Protein AF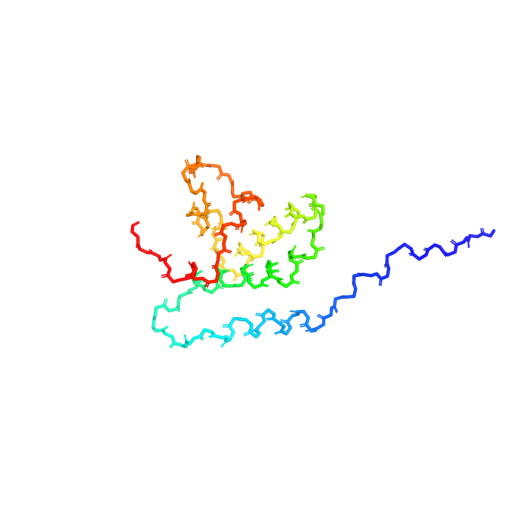-A0A397BED8-F1 (afdb_monomer_lite)

Organism: Aphanomyces astaci (NCBI:txid112090)

Foldseek 3Di:
DDPPDPPDPPPPPDVVLVVQLVVQLVVDDDDPLQDLLLVLLSSLVSCCVSPVVPDPDQVVLQVVLVVSQVCCCPPSVDHPLVSQLVLCVPPDSPDRDGSVSVVSRDPPSSRDPDD

Sequence (115 aa):
VLLPTPKKSHYTFNLRDFSRVIQGIMLIPASDDFNTTGLVKLWVHESLRVIGDRLIDDEGRAWFCEFQRKMVAKHFSANFDKVFVSLKRGRDNGGAITPQDMRNLFFGDYRYTYS

Secondary structure (DSSP, 8-state):
--------------HHHHHHHHHHHHTSPP-TT--HHHHHHHHHHHHHHHTGGG--SHHHHHHHHHHHHHHHHHHH---HHHHTGGGGTTS-TTSPPPHHHHTT--TTTTS----

Structure (mmCIF, N/CA/C/O backbone):
data_AF-A0A397BED8-F1
#
_entry.id   AF-A0A397BED8-F1
#
loop_
_atom_site.group_PDB
_atom_site.id
_atom_site.type_symbol
_atom_site.label_atom_id
_atom_site.label_alt_id
_atom_site.label_comp_id
_atom_site.label_asym_id
_atom_site.label_entity_id
_atom_site.label_seq_id
_atom_site.pdbx_PDB_ins_code
_atom_site.Cartn_x
_atom_site.Cartn_y
_atom_site.Cartn_z
_atom_site.occupancy
_atom_site.B_iso_or_equiv
_atom_site.auth_seq_id
_atom_site.auth_comp_id
_atom_site.auth_asym_id
_atom_site.auth_atom_id
_atom_site.pdbx_PDB_model_num
ATOM 1 N N . VAL A 1 1 ? -10.499 12.730 43.035 1.00 38.75 1 VAL A N 1
ATOM 2 C CA . VAL A 1 1 ? -10.039 11.402 42.569 1.00 38.75 1 VAL A CA 1
ATOM 3 C C . VAL A 1 1 ? -10.136 11.385 41.055 1.00 38.75 1 VAL A C 1
ATOM 5 O O . VAL A 1 1 ? -11.230 11.269 40.523 1.00 38.75 1 VAL A O 1
ATOM 8 N N . LEU A 1 2 ? -9.019 11.622 40.365 1.00 34.97 2 LEU A N 1
ATOM 9 C CA . LEU A 1 2 ? -8.938 11.422 38.920 1.00 34.97 2 LEU A CA 1
ATOM 10 C C . LEU A 1 2 ? -8.752 9.923 38.700 1.00 34.97 2 LEU A C 1
ATOM 12 O O . LEU A 1 2 ? -7.742 9.362 39.117 1.00 34.97 2 LEU A O 1
ATOM 16 N N . LEU A 1 3 ? -9.751 9.268 38.112 1.00 42.78 3 LEU A N 1
ATOM 17 C CA . LEU A 1 3 ? -9.600 7.889 37.666 1.00 42.78 3 LEU A CA 1
ATOM 18 C C . LEU A 1 3 ? -8.545 7.867 36.552 1.00 42.78 3 LEU A C 1
ATOM 20 O O . LEU A 1 3 ? -8.715 8.581 35.557 1.00 42.78 3 LEU A O 1
ATOM 24 N N . PRO A 1 4 ? -7.483 7.051 36.658 1.00 41.28 4 PRO A N 1
ATOM 25 C CA . PRO A 1 4 ? -6.649 6.766 35.510 1.00 41.28 4 PRO A CA 1
ATOM 26 C C . PRO A 1 4 ? -7.508 5.931 34.563 1.00 41.28 4 PRO A C 1
ATOM 28 O O . PRO A 1 4 ? -7.714 4.739 34.762 1.00 41.28 4 PRO A O 1
ATOM 31 N N . THR A 1 5 ? -8.082 6.573 33.551 1.00 51.47 5 THR A N 1
ATOM 32 C CA . THR A 1 5 ? -8.681 5.835 32.443 1.00 51.47 5 THR A CA 1
ATOM 33 C C . THR A 1 5 ? -7.520 5.441 31.535 1.00 51.47 5 THR A C 1
ATOM 35 O O . THR A 1 5 ? -6.883 6.346 30.990 1.00 51.47 5 THR A O 1
ATOM 38 N N . PRO A 1 6 ? -7.203 4.151 31.331 1.00 46.66 6 PRO A N 1
ATOM 39 C CA . PRO A 1 6 ? -6.211 3.748 30.345 1.00 46.66 6 PRO A CA 1
ATOM 40 C C . PRO A 1 6 ? -6.836 3.904 28.952 1.00 46.66 6 PRO A C 1
ATOM 42 O O . PRO A 1 6 ? -7.216 2.941 28.293 1.00 46.66 6 PRO A O 1
ATOM 45 N N . LYS A 1 7 ? -7.020 5.145 28.492 1.00 51.06 7 LYS A N 1
ATOM 46 C CA . LYS A 1 7 ? -7.414 5.409 27.109 1.00 51.06 7 LYS A CA 1
ATOM 47 C C . LYS A 1 7 ? -6.171 5.226 26.237 1.00 51.06 7 LYS A C 1
ATOM 49 O O . LYS A 1 7 ? -5.390 6.156 26.077 1.00 51.06 7 LYS A O 1
ATOM 54 N N . LYS A 1 8 ? -6.083 4.033 25.630 1.00 46.78 8 LYS A N 1
ATOM 55 C CA . LYS A 1 8 ? -5.208 3.613 24.512 1.00 46.78 8 LYS A CA 1
ATOM 56 C C . LYS A 1 8 ? -3.858 2.988 24.906 1.00 46.78 8 LYS A C 1
ATOM 58 O O . LYS A 1 8 ? -2.807 3.584 24.714 1.00 46.78 8 LYS A O 1
ATOM 63 N N . SER A 1 9 ? -3.884 1.724 25.335 1.00 42.50 9 SER A N 1
ATOM 64 C CA . SER A 1 9 ? -2.681 0.873 25.463 1.00 42.50 9 SER A CA 1
ATOM 65 C C . SER A 1 9 ? -2.562 -0.210 24.376 1.00 42.50 9 SER A C 1
ATOM 67 O O . SER A 1 9 ? -1.727 -1.097 24.503 1.00 42.50 9 SER A O 1
ATOM 69 N N . HIS A 1 10 ? -3.382 -0.190 23.317 1.00 52.38 10 HIS A N 1
ATOM 70 C CA . HIS A 1 10 ? -3.472 -1.316 22.362 1.00 52.38 10 HIS A CA 1
ATOM 71 C C . HIS A 1 10 ? -3.045 -0.976 20.928 1.00 52.38 10 HIS A C 1
ATOM 73 O O . HIS A 1 10 ? -3.480 -1.629 19.988 1.00 52.38 10 HIS A O 1
ATOM 79 N N . TYR A 1 11 ? -2.181 0.021 20.745 1.00 50.56 11 TYR A N 1
ATOM 80 C CA . TYR A 1 11 ? -1.378 0.125 19.523 1.00 50.56 11 TYR A CA 1
ATOM 81 C C . TYR A 1 11 ? 0.082 -0.115 19.893 1.00 50.56 11 TYR A C 1
ATOM 83 O O . TYR A 1 11 ? 0.937 0.759 19.784 1.00 50.56 11 TYR A O 1
ATOM 91 N N . THR A 1 12 ? 0.366 -1.313 20.408 1.00 55.16 12 THR A N 1
ATOM 92 C CA . THR A 1 12 ? 1.738 -1.799 20.502 1.00 55.16 12 THR A CA 1
ATOM 93 C C . THR A 1 12 ? 2.243 -1.981 19.080 1.00 55.16 12 THR A C 1
ATOM 95 O O . THR A 1 12 ? 1.857 -2.913 18.378 1.00 55.16 12 THR A O 1
ATOM 98 N N . PHE A 1 13 ? 3.086 -1.052 18.635 1.00 54.66 13 PHE A N 1
ATOM 99 C CA . PHE A 1 13 ? 3.875 -1.208 17.423 1.00 54.66 13 PHE A CA 1
ATOM 100 C C . PHE A 1 13 ? 4.717 -2.478 17.597 1.00 54.66 13 PHE A C 1
ATOM 102 O O . PHE A 1 13 ? 5.716 -2.495 18.313 1.00 54.66 13 PHE A O 1
ATOM 109 N N . ASN A 1 14 ? 4.241 -3.594 17.054 1.00 70.50 14 ASN A N 1
ATOM 110 C CA . ASN A 1 14 ? 4.871 -4.887 17.241 1.00 70.50 14 ASN A CA 1
ATOM 111 C C . ASN A 1 14 ? 5.894 -5.076 16.123 1.00 70.50 14 ASN A C 1
ATOM 113 O O . ASN A 1 14 ? 5.519 -5.130 14.953 1.00 70.50 14 ASN A O 1
ATOM 117 N N . LEU A 1 15 ? 7.177 -5.239 16.461 1.00 80.94 15 LEU A N 1
ATOM 118 C CA . LEU A 1 15 ? 8.228 -5.556 15.480 1.00 80.94 15 LEU A CA 1
ATOM 119 C C . LEU A 1 15 ? 7.896 -6.802 14.645 1.00 80.94 15 LEU A C 1
ATOM 121 O O . LEU A 1 15 ? 8.366 -6.946 13.517 1.00 80.94 15 LEU A O 1
ATOM 125 N N . ARG A 1 16 ? 7.039 -7.687 15.162 1.00 85.88 16 ARG A N 1
ATOM 126 C CA . ARG A 1 16 ? 6.509 -8.831 14.419 1.00 85.88 16 ARG A CA 1
ATOM 127 C C . ARG A 1 16 ? 5.703 -8.420 13.187 1.00 85.88 16 ARG A C 1
ATOM 129 O O . ARG A 1 16 ? 5.772 -9.113 12.179 1.00 85.88 16 ARG A O 1
ATOM 136 N N . ASP A 1 17 ? 4.951 -7.326 13.252 1.00 87.81 17 ASP A N 1
ATOM 137 C CA . ASP A 1 17 ? 4.155 -6.848 12.119 1.00 87.81 17 ASP A CA 1
ATOM 138 C C . ASP A 1 17 ? 5.078 -6.333 11.015 1.00 87.81 17 ASP A C 1
ATOM 140 O O . ASP A 1 17 ? 4.942 -6.734 9.863 1.00 87.81 17 ASP A O 1
ATOM 144 N N . PHE A 1 18 ? 6.101 -5.560 11.385 1.00 87.69 18 PHE A N 1
ATOM 145 C CA . PHE A 1 18 ? 7.157 -5.170 10.453 1.00 87.69 18 PHE A CA 1
ATOM 146 C C . PHE A 1 18 ? 7.837 -6.395 9.826 1.00 87.69 18 PHE A C 1
ATOM 148 O O . PHE A 1 18 ? 7.948 -6.483 8.605 1.00 87.69 18 PHE A O 1
ATOM 155 N N . SER A 1 19 ? 8.220 -7.383 10.642 1.00 91.81 19 SER A N 1
ATOM 156 C CA . SER A 1 19 ? 8.847 -8.612 10.148 1.00 91.81 19 SER A CA 1
ATOM 157 C C . SER A 1 19 ? 7.962 -9.353 9.140 1.00 91.81 19 SER A C 1
ATOM 159 O O . SER A 1 19 ? 8.469 -9.807 8.121 1.00 91.81 19 SER A O 1
ATOM 161 N N . ARG A 1 20 ? 6.642 -9.419 9.357 1.00 91.94 20 ARG A N 1
ATOM 162 C CA . ARG A 1 20 ? 5.704 -10.048 8.410 1.00 91.94 20 ARG A CA 1
ATOM 163 C C . ARG A 1 20 ? 5.610 -9.314 7.078 1.00 91.94 20 ARG A C 1
ATOM 165 O O . ARG A 1 20 ? 5.538 -9.981 6.050 1.00 91.94 20 ARG A O 1
ATOM 172 N N . VAL A 1 21 ? 5.631 -7.979 7.096 1.00 92.94 21 VAL A N 1
ATOM 173 C CA . VAL A 1 21 ? 5.654 -7.175 5.864 1.00 92.94 21 VAL A CA 1
ATOM 174 C C . VAL A 1 21 ? 6.927 -7.474 5.073 1.00 92.94 21 VAL A C 1
ATOM 176 O O . VAL A 1 21 ? 6.853 -7.796 3.891 1.00 92.94 21 VAL A O 1
ATOM 179 N N . ILE A 1 22 ? 8.092 -7.445 5.732 1.00 92.06 22 ILE A N 1
ATOM 180 C CA . ILE A 1 22 ? 9.375 -7.733 5.075 1.00 92.06 22 ILE A CA 1
ATOM 181 C C . ILE A 1 22 ? 9.433 -9.173 4.558 1.00 92.06 22 ILE A C 1
ATOM 183 O O . ILE A 1 22 ? 9.842 -9.394 3.424 1.00 92.06 22 ILE A O 1
ATOM 187 N N . GLN A 1 23 ? 8.981 -10.150 5.348 1.00 92.81 23 GLN A N 1
ATOM 188 C CA . GLN A 1 23 ? 8.911 -11.547 4.915 1.00 92.81 23 GLN A CA 1
ATOM 189 C C . GLN A 1 23 ? 8.056 -11.709 3.658 1.00 92.81 23 GLN A C 1
ATOM 191 O O . GLN A 1 23 ? 8.490 -12.387 2.737 1.00 92.81 23 GLN A O 1
ATOM 196 N N . GLY A 1 24 ? 6.890 -11.058 3.588 1.00 90.38 24 GLY A N 1
ATOM 197 C CA . GLY A 1 24 ? 6.033 -11.098 2.402 1.00 90.38 24 GLY A CA 1
ATOM 198 C C . GLY A 1 24 ? 6.719 -10.553 1.148 1.00 90.38 24 GLY A C 1
ATOM 199 O O . GLY A 1 24 ? 6.632 -11.163 0.086 1.00 90.38 24 GLY A O 1
ATOM 200 N N . ILE A 1 25 ? 7.480 -9.464 1.285 1.00 90.69 25 ILE A N 1
ATOM 201 C CA . ILE A 1 25 ? 8.280 -8.900 0.186 1.00 90.69 25 ILE A CA 1
ATOM 202 C C . ILE A 1 25 ? 9.396 -9.871 -0.239 1.00 90.69 25 ILE A C 1
ATOM 204 O O . ILE A 1 25 ? 9.651 -10.030 -1.429 1.00 90.69 25 ILE A O 1
ATOM 208 N N . MET A 1 26 ? 10.042 -10.555 0.711 1.00 89.88 26 MET A N 1
ATOM 209 C CA . MET A 1 26 ? 11.130 -11.506 0.430 1.00 89.88 26 MET A CA 1
ATOM 210 C C . MET A 1 26 ? 10.672 -12.824 -0.213 1.00 89.88 26 MET A C 1
ATOM 212 O O . MET A 1 26 ? 11.514 -13.578 -0.692 1.00 89.88 26 MET A O 1
ATOM 216 N N . LEU A 1 27 ? 9.368 -13.124 -0.254 1.00 87.25 27 LEU A N 1
ATOM 217 C CA . LEU A 1 27 ? 8.845 -14.306 -0.959 1.00 87.25 27 LEU A CA 1
ATOM 218 C C . LEU A 1 27 ? 8.939 -14.183 -2.486 1.00 87.25 27 LEU A C 1
ATOM 220 O O . LEU A 1 27 ? 8.690 -15.151 -3.206 1.00 87.25 27 LEU A O 1
ATOM 224 N N . ILE A 1 28 ? 9.267 -12.996 -2.990 1.00 83.88 28 ILE A N 1
ATOM 225 C CA . ILE A 1 28 ? 9.383 -12.734 -4.416 1.00 83.88 28 ILE A CA 1
ATOM 226 C C . ILE A 1 28 ? 10.771 -13.163 -4.894 1.00 83.88 28 ILE A C 1
ATOM 228 O O . ILE A 1 28 ? 11.769 -12.672 -4.364 1.00 83.88 28 ILE A O 1
ATOM 232 N 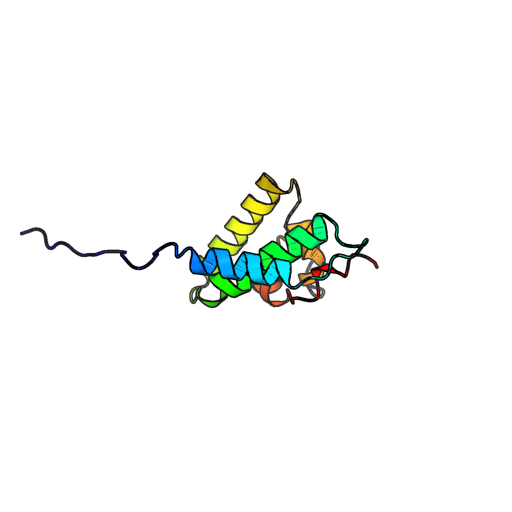N . PRO A 1 29 ? 10.867 -14.059 -5.895 1.00 80.44 29 PRO A N 1
ATOM 233 C CA . PRO A 1 29 ? 12.156 -14.426 -6.460 1.00 80.44 29 PRO A CA 1
ATOM 234 C C . PRO A 1 29 ? 12.806 -13.202 -7.106 1.00 80.44 29 PRO A C 1
ATOM 236 O O . PRO A 1 29 ? 12.121 -12.380 -7.718 1.00 80.44 29 PRO A O 1
ATOM 239 N N . ALA A 1 30 ? 14.130 -13.106 -6.996 1.00 75.56 30 ALA A N 1
ATOM 240 C CA . ALA A 1 30 ? 14.887 -12.121 -7.750 1.00 75.56 30 ALA A CA 1
ATOM 241 C C . ALA A 1 30 ? 14.644 -12.358 -9.249 1.00 75.56 30 ALA A C 1
ATOM 243 O O . ALA A 1 30 ? 14.887 -13.451 -9.759 1.00 75.56 30 ALA A O 1
ATOM 244 N N . SER A 1 31 ? 14.114 -11.347 -9.928 1.00 77.31 31 SER A N 1
ATOM 245 C CA . SER A 1 31 ? 13.841 -11.367 -11.363 1.00 77.31 31 SER A CA 1
ATOM 246 C C . SER A 1 31 ? 14.275 -10.044 -11.967 1.00 77.31 31 SER A C 1
ATOM 248 O O . SER A 1 31 ? 14.055 -9.003 -11.345 1.00 77.31 31 SER A O 1
ATOM 250 N N . ASP A 1 32 ? 14.792 -10.076 -13.191 1.00 66.69 32 ASP A N 1
ATOM 251 C CA . ASP A 1 32 ? 15.251 -8.875 -13.902 1.00 66.69 32 ASP A CA 1
ATOM 252 C C . ASP A 1 32 ? 14.125 -7.840 -14.113 1.00 66.69 32 ASP A C 1
ATOM 254 O O . ASP A 1 32 ? 14.383 -6.641 -14.184 1.00 66.69 32 ASP A O 1
ATOM 258 N N . ASP A 1 33 ? 12.861 -8.277 -14.090 1.00 72.06 33 ASP A N 1
ATOM 259 C CA . ASP A 1 33 ? 11.677 -7.417 -14.222 1.00 72.06 33 ASP A CA 1
ATOM 260 C C . ASP A 1 33 ? 11.279 -6.681 -12.924 1.00 72.06 33 ASP A C 1
ATOM 262 O O . ASP A 1 33 ? 10.309 -5.913 -12.900 1.00 72.06 33 ASP A O 1
ATOM 266 N N . PHE A 1 34 ? 11.989 -6.907 -11.811 1.00 80.94 34 PHE A N 1
ATOM 267 C CA . PHE A 1 34 ? 11.652 -6.294 -10.528 1.00 80.94 34 PHE A CA 1
ATOM 268 C C . PHE A 1 34 ? 12.157 -4.850 -10.440 1.00 80.94 34 PHE A C 1
ATOM 270 O O . PHE A 1 34 ? 13.314 -4.580 -10.123 1.00 80.94 34 PHE A O 1
ATOM 277 N N . ASN A 1 35 ? 11.256 -3.903 -10.694 1.00 86.19 35 ASN A N 1
ATOM 278 C CA . ASN A 1 35 ? 11.542 -2.470 -10.664 1.00 86.19 35 ASN A CA 1
ATOM 279 C C . ASN A 1 35 ? 10.945 -1.764 -9.427 1.00 86.19 35 ASN A C 1
ATOM 281 O O . ASN A 1 35 ? 10.188 -2.341 -8.641 1.00 86.19 35 ASN A O 1
ATOM 285 N N . THR A 1 36 ? 11.251 -0.472 -9.270 1.00 88.25 36 THR A N 1
ATOM 286 C CA . THR A 1 36 ? 10.753 0.367 -8.165 1.00 88.25 36 THR A CA 1
ATOM 287 C C . THR A 1 36 ? 9.227 0.355 -8.045 1.00 88.25 36 THR A C 1
ATOM 289 O O . THR A 1 36 ? 8.702 0.308 -6.934 1.00 88.25 36 THR A O 1
ATOM 292 N N . THR A 1 37 ? 8.498 0.358 -9.163 1.00 89.75 37 THR A N 1
ATOM 293 C CA . THR A 1 37 ? 7.027 0.298 -9.169 1.00 89.75 37 THR A CA 1
ATOM 294 C C . THR A 1 37 ? 6.526 -1.037 -8.620 1.00 89.75 37 THR A C 1
ATOM 296 O O . THR A 1 37 ? 5.587 -1.058 -7.823 1.00 89.75 37 THR A O 1
ATOM 299 N N . GLY A 1 38 ? 7.176 -2.144 -8.989 1.00 89.44 38 GLY A N 1
ATOM 300 C CA . GLY A 1 38 ? 6.914 -3.468 -8.427 1.00 89.44 38 GLY A CA 1
ATOM 301 C C . GLY A 1 38 ? 7.127 -3.497 -6.912 1.00 89.44 38 GLY A C 1
ATOM 302 O O . GLY A 1 38 ? 6.259 -3.969 -6.177 1.00 89.44 38 GLY A O 1
ATOM 303 N N . LEU A 1 39 ? 8.223 -2.904 -6.427 1.00 91.00 39 LEU A N 1
ATOM 304 C CA . LEU A 1 39 ? 8.502 -2.793 -4.992 1.00 91.00 39 LEU A CA 1
ATOM 305 C C . LEU A 1 39 ? 7.442 -1.970 -4.248 1.00 91.00 39 LEU A C 1
ATOM 307 O O . LEU A 1 39 ? 6.986 -2.386 -3.184 1.00 91.00 39 LEU A O 1
ATOM 311 N N . VAL A 1 40 ? 7.012 -0.834 -4.807 1.00 93.81 40 VAL A N 1
ATOM 312 C CA . VAL A 1 40 ? 5.937 -0.011 -4.226 1.00 93.81 40 VAL A CA 1
ATOM 313 C C . VAL A 1 40 ? 4.645 -0.816 -4.110 1.00 93.81 40 VAL A C 1
ATOM 315 O O . VAL A 1 40 ? 4.029 -0.833 -3.043 1.00 93.81 40 VAL A O 1
ATOM 318 N N . LYS A 1 41 ? 4.242 -1.510 -5.181 1.00 92.50 41 LYS A N 1
ATOM 319 C CA . LYS A 1 41 ? 3.025 -2.333 -5.193 1.00 92.50 41 LYS A CA 1
ATOM 320 C C . LYS A 1 41 ? 3.074 -3.436 -4.134 1.00 92.50 41 LYS A C 1
ATOM 322 O O . LYS A 1 41 ? 2.108 -3.591 -3.390 1.00 92.50 41 LYS A O 1
ATOM 327 N N . LEU A 1 42 ? 4.202 -4.140 -4.010 1.00 92.50 42 LEU A N 1
ATOM 328 C CA . LEU A 1 42 ? 4.394 -5.165 -2.977 1.00 92.50 42 LEU A CA 1
ATOM 329 C C . LEU A 1 42 ? 4.359 -4.590 -1.567 1.00 92.50 42 LEU A C 1
ATOM 331 O O . LEU A 1 42 ? 3.687 -5.139 -0.700 1.00 92.50 42 LEU A O 1
ATOM 335 N N . TRP A 1 43 ? 5.063 -3.485 -1.325 1.00 94.31 43 TRP A N 1
ATOM 336 C CA . TRP A 1 43 ? 5.089 -2.866 -0.005 1.00 94.31 43 TRP A CA 1
ATOM 337 C C . TRP A 1 43 ? 3.688 -2.428 0.434 1.00 94.31 43 TRP A C 1
ATOM 339 O O . TRP A 1 43 ? 3.290 -2.684 1.572 1.00 94.31 43 TRP A O 1
ATOM 349 N N . VAL A 1 44 ? 2.914 -1.820 -0.472 1.00 95.25 44 VAL A N 1
ATOM 350 C CA . VAL A 1 44 ? 1.522 -1.430 -0.207 1.00 95.25 44 VAL A CA 1
ATOM 351 C C . VAL A 1 44 ? 0.642 -2.656 0.040 1.00 95.25 44 VAL A C 1
ATOM 353 O O . VAL A 1 44 ? -0.111 -2.655 1.014 1.00 95.25 44 VAL A O 1
ATOM 356 N N . HIS A 1 45 ? 0.770 -3.702 -0.783 1.00 94.56 45 HIS A N 1
ATOM 357 C CA . HIS A 1 45 ? 0.039 -4.962 -0.624 1.00 94.56 45 HIS A CA 1
ATOM 358 C C . HIS A 1 45 ? 0.320 -5.618 0.734 1.00 94.56 45 HIS A C 1
ATOM 360 O O . HIS A 1 45 ? -0.603 -5.879 1.503 1.00 94.56 45 HIS A O 1
ATOM 366 N N . GLU A 1 46 ? 1.590 -5.834 1.076 1.00 94.19 46 GLU A N 1
ATOM 367 C CA . GLU A 1 46 ? 1.961 -6.481 2.336 1.00 94.19 46 GLU A CA 1
ATOM 368 C C . GLU A 1 46 ? 1.572 -5.637 3.551 1.00 94.19 46 GLU A C 1
ATOM 370 O O . GLU A 1 46 ? 1.127 -6.171 4.568 1.00 94.19 46 GLU A O 1
ATOM 375 N N . SER A 1 47 ? 1.661 -4.310 3.442 1.00 94.00 47 SER A N 1
ATOM 376 C CA . SER A 1 47 ? 1.194 -3.408 4.497 1.00 94.00 47 SER A CA 1
ATOM 377 C C . SER A 1 47 ? -0.329 -3.478 4.678 1.00 94.00 47 SER A C 1
ATOM 379 O O . SER A 1 47 ? -0.802 -3.476 5.814 1.00 94.00 47 SER A O 1
ATOM 381 N N . LEU A 1 48 ? -1.106 -3.591 3.593 1.00 92.75 48 LEU A N 1
ATOM 382 C CA . LEU A 1 48 ? -2.557 -3.811 3.657 1.00 92.75 48 LEU A CA 1
ATOM 383 C C . LEU A 1 48 ? -2.900 -5.163 4.285 1.00 92.75 48 LEU A C 1
ATOM 385 O O . LEU A 1 48 ? -3.707 -5.205 5.206 1.00 92.75 48 LEU A O 1
ATOM 389 N N . ARG A 1 49 ? -2.227 -6.240 3.881 1.00 92.69 49 ARG A N 1
ATOM 390 C CA . ARG A 1 49 ? -2.446 -7.579 4.443 1.00 92.69 49 ARG A CA 1
ATOM 391 C C . ARG A 1 49 ? -2.126 -7.654 5.940 1.00 92.69 49 ARG A C 1
ATOM 393 O O . ARG A 1 49 ? -2.831 -8.285 6.713 1.00 92.69 49 ARG A O 1
ATOM 400 N N . VAL A 1 50 ? -1.038 -7.025 6.389 1.00 92.12 50 VAL A N 1
ATOM 401 C CA . VAL A 1 50 ? -0.597 -7.137 7.794 1.00 92.12 50 VAL A CA 1
ATOM 402 C C . VAL A 1 50 ? -1.294 -6.130 8.718 1.00 92.12 50 VAL A C 1
ATOM 404 O O . VAL A 1 50 ? -1.538 -6.412 9.897 1.00 92.12 50 VAL A O 1
ATOM 407 N N . ILE A 1 51 ? -1.574 -4.923 8.227 1.00 90.31 51 ILE A N 1
ATOM 408 C CA . ILE A 1 51 ? -2.111 -3.819 9.037 1.00 90.31 51 ILE A CA 1
ATOM 409 C C . ILE A 1 51 ? -3.560 -3.526 8.651 1.00 90.31 51 ILE A C 1
ATOM 411 O O . ILE A 1 51 ? -4.409 -3.440 9.535 1.00 90.31 51 ILE A O 1
ATOM 415 N N . GLY A 1 52 ? -3.847 -3.422 7.354 1.00 88.50 52 GLY A N 1
ATOM 416 C CA . GLY A 1 52 ? -5.176 -3.117 6.820 1.00 88.50 52 GLY A CA 1
ATOM 417 C C . GLY A 1 52 ? -6.256 -4.131 7.208 1.00 88.50 52 GLY A C 1
ATOM 418 O O . GLY A 1 52 ? -7.354 -3.713 7.562 1.00 88.50 52 GLY A O 1
ATOM 419 N N . ASP A 1 53 ? -5.936 -5.427 7.260 1.00 87.38 53 ASP A N 1
ATOM 420 C CA . ASP A 1 53 ? -6.881 -6.485 7.670 1.00 87.38 53 ASP A CA 1
ATOM 421 C C . ASP A 1 53 ? -7.394 -6.326 9.115 1.00 87.38 53 ASP A C 1
ATOM 423 O O . ASP A 1 53 ? -8.439 -6.867 9.476 1.00 87.38 53 ASP A O 1
ATOM 427 N N . ARG A 1 54 ? -6.689 -5.557 9.959 1.00 87.69 54 ARG A N 1
ATOM 428 C CA . ARG A 1 54 ? -7.108 -5.244 11.337 1.00 87.69 54 ARG A CA 1
ATOM 429 C C . ARG A 1 54 ? -7.969 -3.981 11.439 1.00 87.69 54 ARG A C 1
ATOM 431 O O . ARG A 1 54 ? -8.472 -3.689 12.523 1.00 87.69 54 ARG A O 1
ATOM 438 N N . LEU A 1 55 ? -8.130 -3.227 10.350 1.00 87.38 55 LEU A N 1
ATOM 439 C CA . LEU A 1 55 ? -8.929 -2.002 10.311 1.00 87.38 55 LEU A CA 1
ATOM 440 C C . LEU A 1 55 ? -10.397 -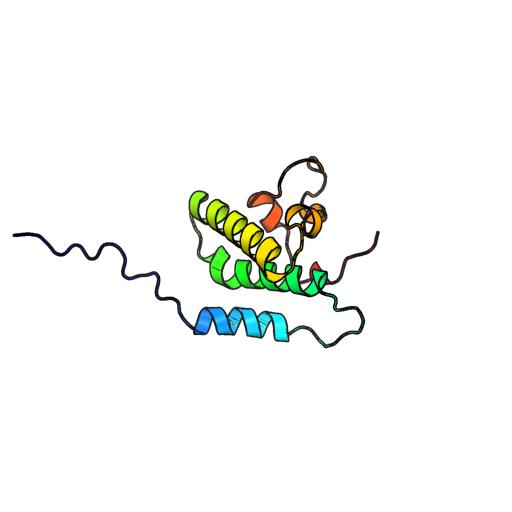2.341 10.021 1.00 87.38 55 LEU A C 1
ATOM 442 O O . LEU A 1 55 ? -10.757 -2.808 8.932 1.00 87.38 55 LEU A O 1
ATOM 446 N N . ILE A 1 56 ? -11.247 -2.097 11.016 1.00 85.19 56 ILE A N 1
ATOM 447 C CA . ILE A 1 56 ? -12.669 -2.461 10.984 1.00 85.19 56 ILE A CA 1
ATOM 448 C C . ILE A 1 56 ? -13.509 -1.292 10.460 1.00 85.19 56 ILE A C 1
ATOM 450 O O . ILE A 1 56 ? -14.456 -1.509 9.706 1.00 85.19 56 ILE A O 1
ATOM 454 N N . ASP A 1 57 ? -13.140 -0.066 10.823 1.00 89.44 57 ASP A N 1
ATOM 455 C CA . ASP A 1 57 ? -13.854 1.153 10.471 1.00 89.44 57 ASP A CA 1
ATOM 456 C C . ASP A 1 57 ? -13.335 1.800 9.178 1.00 89.44 57 ASP A C 1
ATOM 458 O O . ASP A 1 57 ? -12.167 1.678 8.791 1.00 89.44 57 ASP A O 1
ATOM 462 N N . ASP A 1 58 ? -14.234 2.504 8.491 1.00 89.25 58 ASP A N 1
ATOM 463 C CA . ASP A 1 58 ? -13.925 3.150 7.216 1.00 89.25 58 ASP A CA 1
ATOM 464 C C . ASP A 1 58 ? -13.021 4.381 7.383 1.00 89.25 58 ASP A C 1
ATOM 466 O O . ASP A 1 58 ? -12.238 4.685 6.481 1.00 89.25 58 ASP A O 1
ATOM 470 N N . GLU A 1 59 ? -13.053 5.044 8.545 1.00 90.31 59 GLU A N 1
ATOM 471 C CA . GLU A 1 59 ? -12.162 6.167 8.864 1.00 90.31 59 GLU A CA 1
ATOM 472 C C . GLU A 1 59 ? -10.701 5.701 8.945 1.00 90.31 59 GLU A C 1
ATOM 474 O O . GLU A 1 59 ? -9.824 6.273 8.296 1.00 90.31 59 GLU A O 1
ATOM 479 N N . GLY A 1 60 ? -10.440 4.604 9.656 1.00 89.75 60 GLY A N 1
ATOM 480 C CA . GLY A 1 60 ? -9.129 3.979 9.766 1.00 89.75 60 GLY A CA 1
ATOM 481 C C . GLY A 1 60 ? -8.602 3.516 8.413 1.00 89.75 60 GLY A C 1
ATOM 482 O O . GLY A 1 60 ? -7.433 3.738 8.094 1.00 89.75 60 GLY A O 1
ATOM 483 N N . ARG A 1 61 ? -9.464 2.939 7.567 1.00 90.19 61 ARG A N 1
ATOM 484 C CA . ARG A 1 61 ? -9.101 2.541 6.195 1.00 90.19 61 ARG A CA 1
ATOM 485 C C . ARG A 1 61 ? -8.764 3.739 5.311 1.00 90.19 61 ARG A C 1
ATOM 487 O O . ARG A 1 61 ? -7.787 3.683 4.564 1.00 90.19 61 ARG A O 1
ATOM 494 N N . ALA A 1 62 ? -9.534 4.823 5.402 1.00 92.19 62 ALA A N 1
ATOM 495 C CA . ALA A 1 62 ? -9.258 6.062 4.680 1.00 92.19 62 ALA A CA 1
ATOM 496 C C . ALA A 1 62 ? -7.938 6.697 5.137 1.00 92.19 62 ALA A C 1
ATOM 498 O O . ALA A 1 62 ? -7.092 7.030 4.303 1.00 92.19 62 ALA A O 1
ATOM 499 N N . TRP A 1 63 ? -7.723 6.782 6.452 1.00 94.06 63 TRP A N 1
ATOM 500 C CA . TRP A 1 63 ? -6.470 7.254 7.033 1.00 94.06 63 TRP A CA 1
ATOM 501 C C . TRP A 1 63 ? -5.279 6.413 6.568 1.00 94.06 63 TRP A C 1
ATOM 503 O O . TRP A 1 63 ? -4.255 6.969 6.173 1.00 94.06 63 TRP A O 1
ATOM 513 N N . PHE A 1 64 ? -5.412 5.086 6.565 1.00 93.81 64 PHE A N 1
ATOM 514 C CA . PHE A 1 64 ? -4.331 4.191 6.167 1.00 93.81 64 PHE A CA 1
ATOM 515 C C . PHE A 1 64 ? -3.998 4.320 4.678 1.00 93.81 64 PHE A C 1
ATOM 517 O O . PHE A 1 64 ? -2.824 4.413 4.320 1.00 93.81 64 PHE A O 1
ATOM 524 N N . CYS A 1 65 ? -5.012 4.418 3.815 1.00 94.19 65 CYS A N 1
ATOM 525 C CA . CYS A 1 65 ? -4.814 4.670 2.389 1.00 94.19 65 CYS A CA 1
ATOM 526 C C . CYS A 1 65 ? -4.081 6.002 2.147 1.00 94.19 65 CYS A C 1
ATOM 528 O O . CYS A 1 65 ? -3.157 6.071 1.337 1.00 94.19 65 CYS A O 1
ATOM 530 N N . GLU A 1 66 ? -4.449 7.059 2.874 1.00 95.06 66 GLU A N 1
ATOM 531 C CA . GLU A 1 66 ? -3.787 8.360 2.763 1.00 95.06 66 GLU A CA 1
ATOM 532 C C . GLU A 1 66 ? -2.363 8.343 3.336 1.00 95.06 66 GLU A C 1
ATOM 534 O O . GLU A 1 66 ? -1.444 8.954 2.787 1.00 95.06 66 GLU A O 1
ATOM 539 N N . PHE A 1 67 ? -2.142 7.594 4.415 1.00 95.06 67 PHE A N 1
ATOM 540 C CA . PHE A 1 67 ? -0.812 7.357 4.958 1.00 95.06 67 PHE A CA 1
ATOM 541 C C . PHE A 1 67 ? 0.090 6.665 3.928 1.00 95.06 67 PHE A C 1
ATOM 543 O O . PHE A 1 67 ? 1.205 7.129 3.678 1.00 95.06 67 PHE A O 1
ATOM 550 N N . GLN A 1 68 ? -0.398 5.606 3.277 1.00 95.19 68 GLN A N 1
ATOM 551 C CA . GLN A 1 68 ? 0.333 4.916 2.215 1.00 95.19 68 GLN A CA 1
ATOM 552 C C . GLN A 1 68 ? 0.643 5.854 1.047 1.00 95.19 68 GLN A C 1
ATOM 554 O O . GLN A 1 68 ? 1.794 5.907 0.616 1.00 95.19 68 GLN A O 1
ATOM 559 N N . ARG A 1 69 ? -0.327 6.662 0.598 1.00 95.44 69 ARG A N 1
ATOM 560 C CA . ARG A 1 69 ? -0.117 7.683 -0.443 1.00 95.44 69 ARG A CA 1
ATOM 561 C C . ARG A 1 69 ? 1.042 8.620 -0.097 1.00 95.44 69 ARG A C 1
ATOM 563 O O . ARG A 1 69 ? 1.939 8.816 -0.919 1.00 95.44 69 ARG A O 1
ATOM 570 N N . LYS A 1 70 ? 1.079 9.139 1.134 1.00 96.56 70 LYS A N 1
ATOM 571 C CA . LYS A 1 70 ? 2.162 10.014 1.618 1.00 96.56 70 LYS A CA 1
ATOM 572 C C . LYS A 1 70 ? 3.513 9.306 1.673 1.00 96.56 70 LYS A C 1
ATOM 574 O O . LYS A 1 70 ? 4.521 9.894 1.287 1.00 96.56 70 LYS A O 1
ATOM 579 N N . MET A 1 71 ? 3.557 8.062 2.149 1.00 96.00 71 MET A N 1
ATOM 580 C CA . MET A 1 71 ? 4.807 7.299 2.239 1.00 96.00 71 MET A CA 1
ATOM 581 C C . MET A 1 71 ? 5.364 6.947 0.859 1.00 96.00 71 MET A C 1
ATOM 583 O O . MET A 1 71 ? 6.567 7.091 0.645 1.00 96.00 71 MET A O 1
ATOM 587 N N . VAL A 1 72 ? 4.500 6.570 -0.089 1.00 95.56 72 VAL A N 1
ATOM 588 C CA . VAL A 1 72 ? 4.892 6.310 -1.482 1.00 95.56 72 VAL A CA 1
ATOM 589 C C . VAL A 1 72 ? 5.489 7.561 -2.124 1.00 95.56 72 VAL A C 1
ATOM 591 O O . VAL A 1 72 ? 6.587 7.500 -2.677 1.00 95.56 72 VAL A O 1
AT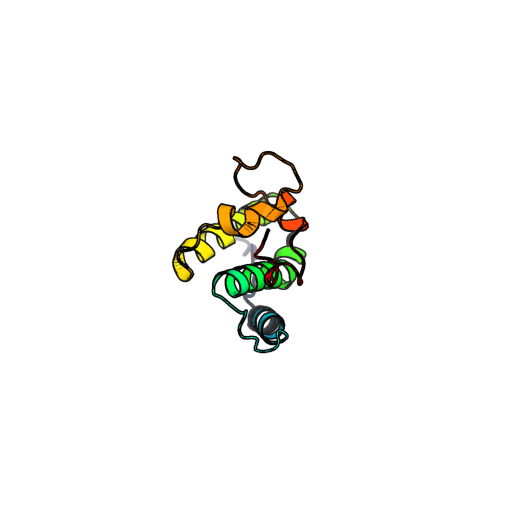OM 594 N N . ALA A 1 73 ? 4.829 8.711 -1.973 1.00 95.06 73 ALA A N 1
ATOM 595 C CA . ALA A 1 73 ? 5.341 9.974 -2.496 1.00 95.06 73 ALA A CA 1
ATOM 596 C C . ALA A 1 73 ? 6.683 10.373 -1.855 1.00 95.06 73 ALA A C 1
ATOM 598 O O . ALA A 1 73 ? 7.595 10.805 -2.553 1.00 95.06 73 ALA A O 1
ATOM 599 N N . LYS A 1 74 ? 6.822 10.202 -0.534 1.00 95.94 74 LYS A N 1
ATOM 600 C CA . LYS A 1 74 ? 8.009 10.629 0.220 1.00 95.94 74 LYS A CA 1
ATOM 601 C C . LYS A 1 74 ? 9.239 9.752 -0.016 1.00 95.94 74 LYS A C 1
ATOM 603 O O . LYS A 1 74 ? 10.342 10.279 -0.103 1.00 95.94 74 LYS A O 1
ATOM 608 N N . HIS A 1 75 ? 9.069 8.431 -0.039 1.00 94.94 75 HIS A N 1
ATOM 609 C CA . HIS A 1 75 ? 10.196 7.490 -0.016 1.00 94.94 75 HIS A CA 1
ATOM 610 C C . HIS A 1 75 ? 10.512 6.874 -1.377 1.00 94.94 75 HIS A C 1
ATOM 612 O O . HIS A 1 75 ? 11.643 6.453 -1.594 1.00 94.94 75 HIS A O 1
ATOM 618 N N . PHE A 1 76 ? 9.542 6.843 -2.292 1.00 91.75 76 PHE A N 1
ATOM 619 C CA . PHE A 1 76 ? 9.711 6.246 -3.617 1.00 91.75 76 PHE A CA 1
ATOM 620 C C . PHE A 1 76 ? 9.603 7.274 -4.746 1.00 91.75 76 PHE A C 1
ATOM 622 O O . PHE A 1 76 ? 9.737 6.905 -5.910 1.00 91.75 76 PHE A O 1
ATOM 629 N N . SER A 1 77 ? 9.336 8.548 -4.421 1.00 92.88 77 SER A N 1
ATOM 630 C CA . SER A 1 77 ? 9.112 9.627 -5.395 1.00 92.88 77 SER A CA 1
ATOM 631 C C . SER A 1 77 ? 8.069 9.263 -6.462 1.00 92.88 77 SER A C 1
ATOM 633 O O . SER A 1 77 ? 8.125 9.734 -7.596 1.00 92.88 77 SER A O 1
ATOM 635 N N . ALA A 1 78 ? 7.116 8.400 -6.100 1.00 92.12 78 ALA A N 1
ATOM 636 C CA . ALA A 1 78 ? 6.115 7.851 -7.001 1.00 92.12 78 ALA A CA 1
ATOM 637 C C . ALA A 1 78 ? 4.736 8.452 -6.710 1.00 92.12 78 ALA A C 1
ATOM 639 O O . ALA A 1 78 ? 4.392 8.767 -5.569 1.00 92.12 78 ALA A O 1
ATOM 640 N N . ASN A 1 79 ? 3.915 8.593 -7.750 1.00 92.81 79 ASN A N 1
ATOM 641 C CA . ASN A 1 79 ? 2.534 9.032 -7.592 1.00 92.81 79 ASN A CA 1
ATOM 642 C C . ASN A 1 79 ? 1.644 7.812 -7.320 1.00 92.81 79 ASN A C 1
ATOM 644 O O . ASN A 1 79 ? 1.449 6.982 -8.206 1.00 92.81 79 ASN A O 1
ATOM 648 N N . PHE A 1 80 ? 1.109 7.721 -6.102 1.00 93.50 80 PHE A N 1
ATOM 649 C CA . PHE A 1 80 ? 0.266 6.607 -5.663 1.00 93.50 80 PHE A CA 1
ATOM 650 C C . PHE A 1 80 ? -0.903 6.344 -6.622 1.00 93.50 80 PHE A C 1
ATOM 652 O O . PHE A 1 80 ? -1.114 5.212 -7.048 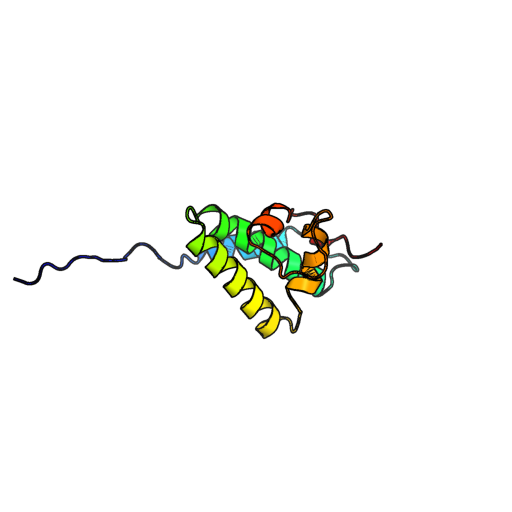1.00 93.50 80 PHE A O 1
ATOM 659 N N . ASP A 1 81 ? -1.622 7.392 -7.025 1.00 92.50 81 ASP A N 1
ATOM 660 C CA . ASP A 1 81 ? -2.812 7.250 -7.862 1.00 92.50 81 ASP A CA 1
ATOM 661 C C . ASP A 1 81 ? -2.476 6.747 -9.274 1.00 92.50 81 ASP A C 1
ATOM 663 O O . ASP A 1 81 ? -3.219 5.945 -9.835 1.00 92.50 81 ASP A O 1
ATOM 667 N N . LYS A 1 82 ? -1.311 7.127 -9.818 1.00 91.19 82 LYS A N 1
ATOM 668 C CA . LYS A 1 82 ? -0.796 6.576 -11.083 1.00 91.19 82 LYS A CA 1
ATOM 669 C C . LYS A 1 82 ? -0.356 5.119 -10.948 1.00 91.19 82 LYS A C 1
ATOM 671 O O . LYS A 1 82 ? -0.612 4.331 -11.851 1.00 91.19 82 LYS A O 1
ATOM 676 N N . VAL A 1 83 ? 0.292 4.751 -9.841 1.00 91.81 83 VAL A N 1
ATOM 677 C CA . VAL A 1 83 ? 0.778 3.375 -9.607 1.00 91.81 83 VAL A CA 1
ATOM 678 C C . VAL A 1 83 ? -0.381 2.380 -9.517 1.00 91.81 83 VAL A C 1
ATOM 680 O O . VAL A 1 83 ? -0.264 1.254 -10.002 1.00 91.81 83 VAL A O 1
ATOM 683 N N . PHE A 1 84 ? -1.498 2.799 -8.919 1.00 92.06 84 PHE A N 1
ATOM 684 C CA . PHE A 1 84 ? -2.656 1.946 -8.651 1.00 92.06 84 PHE A CA 1
ATOM 685 C C . PHE A 1 84 ? -3.863 2.237 -9.553 1.00 92.06 84 PHE A C 1
ATOM 687 O O . PHE A 1 84 ? -4.953 1.734 -9.291 1.00 92.06 84 PHE A O 1
ATOM 694 N N . VAL A 1 85 ? -3.691 2.994 -10.645 1.00 90.56 85 VAL A N 1
ATOM 695 C CA . VAL A 1 85 ? -4.782 3.341 -11.577 1.00 90.56 85 VAL A CA 1
ATOM 696 C C . VAL A 1 85 ? -5.514 2.108 -12.120 1.00 90.56 85 VAL A C 1
ATOM 698 O O . VAL A 1 85 ? -6.735 2.129 -12.273 1.00 90.56 85 VAL A O 1
ATOM 701 N N . SER A 1 86 ? -4.796 0.997 -12.324 1.00 88.19 86 SER A N 1
ATOM 702 C CA . SER A 1 86 ? -5.358 -0.272 -12.803 1.00 88.19 86 SER A CA 1
ATOM 703 C C . SER A 1 86 ? -6.395 -0.883 -11.853 1.00 88.19 86 SER A C 1
ATOM 705 O O . SER A 1 86 ? -7.246 -1.659 -12.288 1.00 88.19 86 SER A O 1
ATOM 707 N N . LEU A 1 87 ? -6.386 -0.513 -10.567 1.00 90.25 87 LEU A N 1
ATOM 708 C CA . LEU A 1 87 ? -7.316 -1.048 -9.571 1.00 90.25 87 LEU A CA 1
ATOM 709 C C . LEU A 1 87 ? -8.747 -0.519 -9.721 1.00 90.25 87 LEU A C 1
ATOM 711 O O . LEU A 1 87 ? -9.671 -1.085 -9.132 1.00 90.25 87 LEU A O 1
ATOM 715 N N . LYS A 1 88 ? -8.962 0.530 -10.523 1.00 87.00 88 LYS A N 1
ATOM 716 C CA . LYS A 1 88 ? -10.279 1.158 -10.701 1.00 87.00 88 LYS A CA 1
ATOM 717 C C . LYS A 1 88 ? -11.290 0.313 -11.484 1.00 87.00 88 LYS A C 1
ATOM 719 O O . LYS A 1 88 ? -12.471 0.647 -11.467 1.00 87.00 88 LYS A O 1
ATOM 724 N N . ARG A 1 89 ? -10.876 -0.778 -12.150 1.00 79.94 89 ARG A N 1
ATOM 725 C CA . ARG A 1 89 ? -11.757 -1.735 -12.869 1.00 79.94 89 ARG A CA 1
ATOM 726 C C . ARG A 1 89 ? -12.860 -1.070 -13.721 1.00 79.94 89 ARG A C 1
ATOM 728 O O . ARG A 1 89 ? -14.003 -1.517 -13.716 1.00 79.94 89 ARG A O 1
ATOM 735 N N . GLY A 1 90 ? -12.533 0.016 -14.426 1.00 68.12 90 GLY A N 1
ATOM 736 C CA . GLY A 1 90 ? -13.473 0.733 -15.300 1.00 68.12 90 GLY A CA 1
ATOM 737 C C . GLY A 1 90 ? -14.304 1.841 -14.637 1.00 68.12 90 GLY A C 1
ATOM 738 O O . GLY A 1 90 ? -15.123 2.454 -15.316 1.00 68.12 90 GLY A O 1
ATOM 739 N N . ARG A 1 91 ? -14.098 2.147 -13.346 1.00 67.44 91 ARG A N 1
ATOM 740 C CA . ARG A 1 91 ? -14.519 3.437 -12.765 1.00 67.44 91 ARG A CA 1
ATOM 741 C C . ARG A 1 91 ? -13.595 4.560 -13.239 1.00 67.44 91 ARG A C 1
ATOM 743 O O . ARG A 1 91 ? -12.432 4.310 -13.532 1.00 67.44 91 ARG A O 1
ATOM 750 N N . ASP A 1 92 ? -14.131 5.780 -13.283 1.00 70.69 92 ASP A N 1
ATOM 751 C CA . ASP A 1 92 ? -13.468 7.003 -13.755 1.00 70.69 92 ASP A CA 1
ATOM 752 C C . ASP A 1 92 ? -11.953 7.044 -13.462 1.00 70.69 92 ASP A C 1
ATOM 754 O O . ASP A 1 92 ? -11.504 7.164 -12.314 1.00 70.69 92 ASP A O 1
ATOM 758 N N . ASN A 1 93 ? -11.154 6.970 -14.530 1.00 67.75 93 ASN A N 1
ATOM 759 C CA . ASN A 1 93 ? -9.696 6.974 -14.461 1.00 67.75 93 ASN A CA 1
ATOM 760 C C . ASN A 1 93 ? -9.132 8.310 -13.939 1.00 67.75 93 ASN A C 1
ATOM 762 O O . ASN A 1 93 ? -7.992 8.317 -13.475 1.00 67.75 93 ASN A O 1
ATOM 766 N N . GLY A 1 94 ? -9.925 9.389 -13.900 1.00 69.31 94 GLY A N 1
ATOM 767 C CA . GLY A 1 94 ? -9.520 10.712 -13.412 1.00 69.31 94 GLY A CA 1
ATOM 768 C C . GLY A 1 9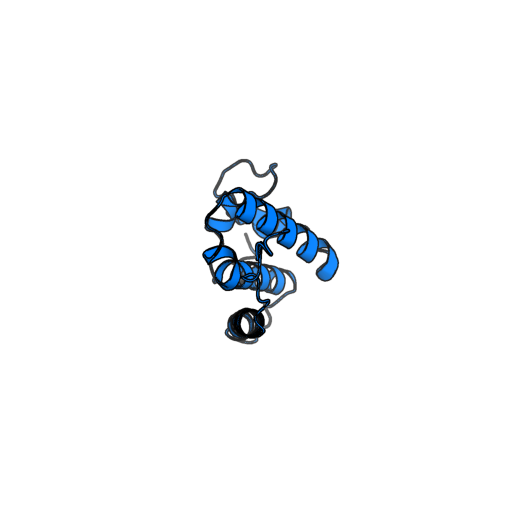4 ? -9.533 10.906 -11.888 1.00 69.31 94 GLY A C 1
ATOM 769 O O . GLY A 1 94 ? -8.817 11.769 -11.388 1.00 69.31 94 GLY A O 1
ATOM 770 N N . GLY A 1 95 ? -10.298 10.108 -11.131 1.00 82.56 95 GLY A N 1
ATOM 771 C CA . GLY A 1 95 ? -10.419 10.265 -9.668 1.00 82.56 95 GLY A CA 1
ATOM 772 C C . GLY A 1 95 ? -9.179 9.861 -8.844 1.00 82.56 95 GLY A C 1
ATOM 773 O O . GLY A 1 95 ? -8.275 9.189 -9.337 1.00 82.56 95 GLY A O 1
ATOM 774 N N . ALA A 1 96 ? -9.139 10.201 -7.557 1.00 89.38 96 ALA A N 1
ATOM 775 C CA . ALA A 1 96 ? -8.139 9.640 -6.639 1.00 89.38 96 ALA A CA 1
ATOM 776 C C . ALA A 1 96 ? -8.444 8.163 -6.322 1.00 89.38 96 ALA A C 1
ATOM 778 O O . ALA A 1 96 ? -9.604 7.747 -6.339 1.00 89.38 96 ALA A O 1
ATOM 779 N N . ILE A 1 97 ? -7.416 7.372 -6.009 1.00 92.00 97 ILE A N 1
ATOM 780 C CA . ILE A 1 97 ? -7.576 5.987 -5.555 1.00 92.00 97 ILE A CA 1
ATOM 781 C C . ILE A 1 97 ? -8.222 5.972 -4.173 1.00 92.00 97 ILE A C 1
ATOM 783 O O . ILE A 1 97 ? -7.725 6.590 -3.224 1.00 92.00 97 ILE A O 1
ATOM 787 N N . THR A 1 98 ? -9.333 5.250 -4.063 1.00 92.00 98 THR A N 1
ATOM 788 C CA . THR A 1 98 ? -10.088 5.119 -2.817 1.00 92.00 98 THR A CA 1
ATOM 789 C C . THR A 1 98 ? -9.716 3.833 -2.072 1.00 92.00 98 THR A C 1
ATOM 791 O O . THR A 1 98 ? -9.255 2.868 -2.690 1.00 92.00 98 THR A O 1
ATOM 794 N N . PRO A 1 99 ? -9.993 3.741 -0.757 1.00 90.62 99 PRO A N 1
ATOM 795 C CA . PRO A 1 99 ? -9.827 2.491 -0.012 1.00 90.62 99 PRO A CA 1
ATOM 796 C C . PRO A 1 99 ? -10.617 1.315 -0.606 1.00 90.62 99 PRO A C 1
ATOM 798 O O . PRO A 1 99 ? -10.222 0.161 -0.454 1.00 90.62 99 PRO A O 1
ATOM 801 N N . GLN A 1 100 ? -11.725 1.592 -1.300 1.00 89.75 100 GLN A N 1
ATOM 802 C CA . GLN A 1 100 ? -12.520 0.570 -1.975 1.00 89.75 100 GLN A CA 1
ATOM 803 C C . GLN A 1 100 ? -11.797 -0.001 -3.200 1.00 89.75 100 GLN A C 1
ATOM 805 O O . GLN A 1 100 ? -11.914 -1.194 -3.468 1.00 89.75 100 GLN A O 1
ATOM 810 N N . ASP A 1 101 ? -11.047 0.827 -3.927 1.00 91.31 101 ASP A N 1
ATOM 811 C CA . ASP A 1 101 ? -10.274 0.389 -5.093 1.00 91.31 101 ASP A CA 1
ATOM 812 C C . ASP A 1 101 ? -9.071 -0.453 -4.652 1.00 91.31 101 ASP A C 1
ATOM 814 O O . ASP A 1 101 ? -8.767 -1.470 -5.271 1.00 91.31 101 ASP A O 1
ATOM 818 N N . MET A 1 102 ? -8.462 -0.110 -3.510 1.00 91.06 102 MET A N 1
ATOM 819 C CA . MET A 1 102 ? -7.367 -0.880 -2.903 1.00 91.06 102 MET A CA 1
ATOM 820 C C . MET A 1 102 ? -7.749 -2.325 -2.550 1.00 91.06 102 MET A C 1
ATOM 822 O O . MET A 1 102 ? -6.868 -3.175 -2.474 1.00 91.06 102 MET A O 1
ATOM 826 N N . ARG A 1 103 ? -9.045 -2.647 -2.402 1.00 88.12 103 ARG A N 1
ATOM 827 C CA . ARG A 1 103 ? -9.513 -4.037 -2.211 1.00 88.12 103 ARG A CA 1
ATOM 828 C C . ARG A 1 103 ? -9.254 -4.936 -3.420 1.00 88.12 103 ARG A C 1
ATOM 830 O O . ARG A 1 103 ? -9.329 -6.152 -3.298 1.00 88.12 103 ARG A O 1
ATOM 837 N N . ASN A 1 104 ? -8.985 -4.345 -4.582 1.00 89.56 104 ASN A N 1
ATOM 838 C CA . ASN A 1 104 ? -8.661 -5.076 -5.799 1.00 89.56 104 ASN A CA 1
ATOM 839 C C . ASN A 1 104 ? -7.162 -5.371 -5.933 1.00 89.56 104 ASN A C 1
ATOM 841 O O . ASN A 1 104 ? -6.795 -5.976 -6.934 1.00 89.56 104 ASN A O 1
ATOM 845 N N . LEU A 1 105 ? -6.319 -4.923 -4.993 1.00 90.19 105 LEU A N 1
ATOM 846 C CA . LEU A 1 105 ? -4.878 -5.158 -5.026 1.00 90.19 105 LEU A CA 1
ATOM 847 C C . LEU A 1 105 ? -4.563 -6.584 -4.562 1.00 90.19 105 LEU A C 1
ATOM 849 O O . LEU A 1 105 ? -4.698 -6.897 -3.380 1.00 90.19 105 LEU A O 1
ATOM 853 N N . PHE A 1 106 ? -4.091 -7.426 -5.476 1.00 86.69 106 PHE A N 1
ATOM 854 C CA . PHE A 1 106 ? -3.667 -8.792 -5.182 1.00 86.69 106 PHE A CA 1
ATOM 855 C C . PHE A 1 106 ? -2.151 -8.940 -5.257 1.00 86.69 106 PHE A C 1
ATOM 857 O O . PHE A 1 106 ? -1.455 -8.199 -5.950 1.00 86.69 106 PHE A O 1
ATOM 864 N N . PHE A 1 107 ? -1.641 -9.981 -4.599 1.00 78.94 107 PHE A N 1
ATOM 865 C CA . PHE A 1 107 ? -0.216 -10.302 -4.563 1.00 78.94 107 PHE A CA 1
ATOM 866 C C . PHE A 1 107 ? 0.430 -10.432 -5.949 1.00 78.94 107 PHE A C 1
ATOM 868 O O . PHE A 1 107 ? 1.632 -10.291 -6.036 1.00 78.94 107 PHE A O 1
ATOM 875 N N . GLY A 1 108 ? -0.309 -10.693 -7.034 1.00 77.25 108 GLY A N 1
ATOM 876 C CA . GLY A 1 108 ? 0.241 -10.792 -8.396 1.00 77.25 108 GLY A CA 1
ATOM 877 C C . GLY A 1 108 ? 0.402 -9.459 -9.140 1.00 77.25 108 GLY A C 1
ATOM 878 O O . GLY A 1 108 ? 1.085 -9.410 -10.164 1.00 77.25 108 GLY A O 1
ATOM 879 N N . ASP A 1 109 ? -0.178 -8.367 -8.637 1.00 80.56 109 ASP A N 1
ATOM 880 C CA . ASP A 1 109 ? -0.304 -7.102 -9.380 1.00 80.56 109 ASP A CA 1
ATOM 881 C C . ASP A 1 109 ? 1.015 -6.328 -9.522 1.00 80.56 109 ASP A C 1
ATOM 883 O O . ASP A 1 109 ? 1.111 -5.382 -10.314 1.00 80.56 109 ASP A O 1
ATOM 887 N N . TYR A 1 110 ? 2.054 -6.736 -8.788 1.00 75.81 110 TYR A N 1
ATOM 888 C CA . TYR A 1 110 ? 3.397 -6.163 -8.888 1.00 75.81 110 TYR A CA 1
ATOM 889 C C . TYR A 1 110 ? 4.103 -6.485 -10.211 1.00 75.81 110 TYR A C 1
ATOM 891 O O . TYR A 1 110 ? 5.008 -5.745 -10.582 1.00 75.81 110 TYR A O 1
ATOM 899 N N . ARG A 1 111 ? 3.697 -7.548 -10.925 1.00 69.75 111 ARG A N 1
ATOM 900 C CA . ARG A 1 111 ? 4.320 -7.960 -12.198 1.00 69.75 111 ARG A CA 1
ATOM 901 C C . ARG A 1 111 ? 3.721 -7.284 -13.432 1.00 69.75 111 ARG A C 1
ATOM 903 O O . ARG A 1 111 ? 4.386 -7.174 -14.456 1.00 69.75 111 ARG A O 1
ATOM 910 N N . TYR A 1 112 ? 2.470 -6.838 -13.363 1.00 59.34 112 TYR A N 1
ATOM 911 C CA . TYR A 1 112 ? 1.784 -6.277 -14.525 1.00 59.34 112 TYR A CA 1
ATOM 912 C C . TYR A 1 112 ? 2.090 -4.780 -14.656 1.00 59.34 112 TYR A C 1
ATOM 914 O O . TYR A 1 112 ? 1.538 -3.947 -13.929 1.00 59.34 112 TYR A O 1
ATOM 922 N N . THR A 1 113 ? 2.982 -4.446 -15.592 1.00 54.66 113 THR A N 1
ATOM 923 C CA . THR A 1 113 ? 3.258 -3.059 -16.014 1.00 54.66 113 THR A CA 1
ATOM 924 C C . THR A 1 113 ? 3.088 -2.815 -17.517 1.00 54.66 113 THR A C 1
ATOM 926 O O . THR A 1 113 ? 3.380 -1.715 -17.967 1.00 54.66 113 THR A O 1
ATOM 929 N N . TYR A 1 114 ? 2.560 -3.775 -18.286 1.00 42.66 114 TYR A N 1
ATOM 930 C CA . TYR A 1 114 ? 2.364 -3.611 -19.731 1.00 42.66 114 TYR A CA 1
ATOM 931 C C . TYR A 1 114 ? 0.990 -4.091 -20.208 1.00 42.66 114 TYR A C 1
ATOM 933 O O . TYR A 1 114 ? 0.711 -5.288 -20.270 1.00 42.66 114 TYR A O 1
ATOM 941 N N . SER A 1 115 ? 0.147 -3.121 -20.558 1.00 38.56 115 SER A N 1
ATOM 942 C CA . SER A 1 115 ? -0.615 -3.032 -21.813 1.00 38.56 115 SER A CA 1
ATOM 943 C C . SER A 1 115 ? -0.920 -1.557 -22.042 1.00 38.56 115 SER A C 1
ATOM 945 O O . SER A 1 115 ? -1.548 -0.959 -21.139 1.00 38.56 115 SER A O 1
#

InterPro domains:
  IPR026983 Dynein heavy chain [PTHR46961] (2-111)
  IPR041589 Dynein heavy chain 3, AAA+ lid domain [PF17857] (2-82)

pLDDT: mean 81.89, std 16.22, range [34.97, 96.56]

Radius of gyration: 16.5 Å; chains: 1; bounding box: 30×26×64 Å